Protein AF-A0A0M1J4H3-F1 (afdb_monomer)

Secondary structure (DSSP, 8-state):
-HHHHHHHHHHHHHHHS-HHHHHTTS-HHHHHTTS-HHHHHTTS-HHHHHTTS-HHHHTTT--HHHHHHHHHHHHT-

Mean predicted aligned error: 7.4 Å

Radius of gyration: 22.78 Å; Cα contacts (8 Å, |Δi|>4): 7; chains: 1; bounding box: 51×25×59 Å

Foldseek 3Di:
DVVVVVVVVVVVCVVPDDPVVVCVVDDPCVVCVVDDPVRVCVVDDPVRVCVVDDPVRVCPPPDPVRVVVVVVVVVVD

Sequence (77 aa):
RVMEMGQEWIDAIIDSAPLEKILKRYKPNEVLGYYKPDEILDHYKPDEVLDHYKPEQRLAGLTEEQILAYLERLKHS

Solvent-accessible surface area (backbone atoms only — not comparable to full-atom values): 4855 Å² total; per-residue (Å²): 108,75,65,56,54,52,49,55,54,51,51,54,49,57,76,70,46,60,63,68,70,60,52,72,77,50,58,69,68,67,62,53,68,78,52,57,71,66,72,58,49,75,78,52,57,71,68,68,60,50,70,79,44,56,77,73,60,72,48,63,93,62,53,71,67,60,54,50,54,51,52,54,53,60,77,76,104

pLDDT: mean 91.22, std 5.74, range [63.94, 97.31]

Structure (mmCIF, N/CA/C/O backbone):
data_AF-A0A0M1J4H3-F1
#
_entry.id   AF-A0A0M1J4H3-F1
#
loop_
_atom_site.group_PDB
_atom_site.id
_atom_site.type_symbol
_atom_site.label_atom_id
_atom_site.label_alt_id
_atom_site.label_comp_id
_atom_site.label_asym_id
_atom_site.label_entity_id
_atom_site.label_seq_id
_atom_site.pdbx_PDB_ins_code
_atom_site.Cartn_x
_atom_site.Cartn_y
_atom_site.Cartn_z
_atom_site.occupancy
_atom_site.B_iso_or_equiv
_atom_site.auth_seq_id
_atom_site.auth_comp_id
_atom_site.auth_asym_id
_atom_site.auth_atom_id
_atom_site.pdbx_PDB_model_num
ATOM 1 N N . ARG A 1 1 ? 20.618 6.847 -38.560 1.00 63.94 1 ARG A N 1
ATOM 2 C CA . ARG A 1 1 ? 20.456 5.584 -39.321 1.00 63.94 1 ARG A CA 1
ATOM 3 C C . ARG A 1 1 ? 20.874 4.322 -38.555 1.00 63.94 1 ARG A C 1
ATOM 5 O O . ARG A 1 1 ? 19.995 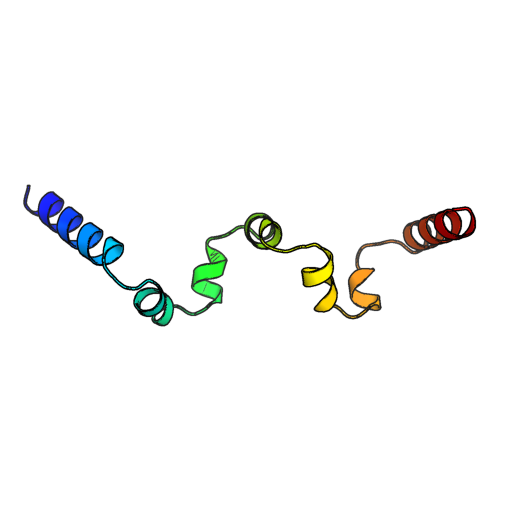3.542 -38.246 1.00 63.94 1 ARG A O 1
ATOM 12 N N . VAL A 1 2 ? 22.156 4.082 -38.220 1.00 71.00 2 VAL A N 1
ATOM 13 C CA . VAL A 1 2 ? 22.557 2.847 -37.483 1.00 71.00 2 VAL A CA 1
ATOM 14 C C . VAL A 1 2 ? 22.028 2.827 -36.042 1.00 71.00 2 VAL A C 1
ATOM 16 O O . VAL A 1 2 ? 21.569 1.791 -35.578 1.00 71.00 2 VAL A O 1
ATOM 19 N N . MET A 1 3 ? 22.040 3.974 -35.355 1.00 73.75 3 MET A N 1
ATOM 20 C CA . MET A 1 3 ? 21.518 4.077 -33.984 1.00 73.75 3 MET A CA 1
ATOM 21 C C . MET A 1 3 ? 19.990 3.946 -33.911 1.00 73.75 3 MET A C 1
ATOM 23 O O . MET A 1 3 ? 19.491 3.312 -32.994 1.00 73.75 3 MET A O 1
ATOM 27 N N . GLU A 1 4 ? 19.263 4.485 -34.894 1.00 79.25 4 GLU A N 1
ATOM 28 C CA . GLU A 1 4 ? 17.797 4.347 -34.984 1.00 79.25 4 GLU A CA 1
ATOM 29 C C . GLU A 1 4 ? 17.400 2.886 -35.200 1.00 79.25 4 GLU A C 1
ATOM 31 O O . GLU A 1 4 ? 16.579 2.367 -34.458 1.00 79.25 4 GLU A O 1
ATOM 36 N N . MET A 1 5 ? 18.079 2.186 -36.117 1.00 80.44 5 MET A N 1
ATOM 37 C CA . MET A 1 5 ? 17.872 0.751 -36.315 1.00 80.44 5 MET A CA 1
ATOM 38 C C . MET A 1 5 ? 18.208 -0.039 -35.039 1.00 80.44 5 MET A C 1
ATOM 40 O O . MET A 1 5 ? 17.484 -0.949 -34.668 1.00 80.44 5 MET A O 1
ATOM 44 N N . GLY A 1 6 ? 19.271 0.323 -34.315 1.00 89.62 6 GLY A N 1
ATOM 45 C CA . GLY A 1 6 ? 19.587 -0.303 -33.027 1.00 89.62 6 GLY A CA 1
ATOM 46 C C . GLY A 1 6 ? 18.469 -0.150 -31.986 1.00 89.62 6 GLY A C 1
ATOM 47 O O . GLY A 1 6 ? 18.143 -1.124 -31.311 1.00 89.62 6 GLY A O 1
ATOM 48 N N . GLN A 1 7 ? 17.866 1.039 -31.886 1.00 92.25 7 GLN A N 1
ATOM 49 C CA . GLN A 1 7 ? 16.755 1.294 -30.966 1.00 92.25 7 GLN A CA 1
ATOM 50 C C . GLN A 1 7 ? 15.494 0.518 -31.368 1.00 92.25 7 GLN A C 1
ATOM 52 O O . GLN A 1 7 ? 14.918 -0.158 -30.525 1.00 92.25 7 GLN A O 1
ATOM 57 N N . GLU A 1 8 ? 15.134 0.518 -32.656 1.00 93.75 8 GLU A N 1
ATOM 58 C CA . GLU A 1 8 ? 13.988 -0.244 -33.181 1.00 93.75 8 GLU A CA 1
ATOM 59 C C . GLU A 1 8 ? 14.088 -1.742 -32.849 1.00 93.75 8 GLU A C 1
ATOM 61 O O . GLU A 1 8 ? 13.101 -2.382 -32.488 1.00 93.75 8 GLU A O 1
ATOM 66 N N . TRP A 1 9 ? 15.296 -2.310 -32.926 1.00 93.19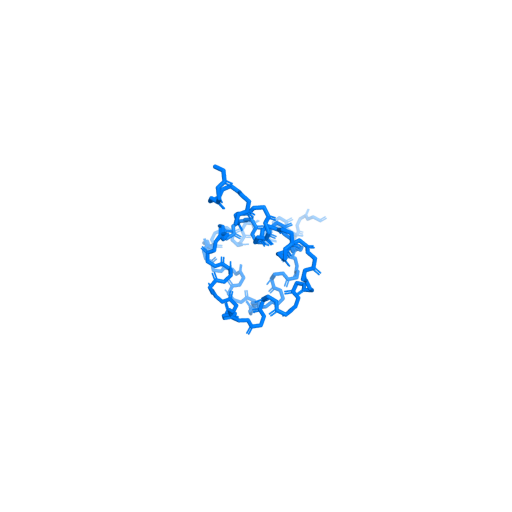 9 TRP A N 1
ATOM 67 C CA . TRP A 1 9 ? 15.535 -3.703 -32.551 1.00 93.19 9 TRP A CA 1
ATOM 68 C C . TRP A 1 9 ? 15.409 -3.946 -31.041 1.00 93.19 9 TRP A C 1
ATOM 70 O O . TRP A 1 9 ? 14.915 -5.000 -30.641 1.00 93.19 9 TRP A O 1
ATOM 80 N N . ILE A 1 10 ? 15.848 -3.004 -30.200 1.00 91.31 10 ILE A N 1
ATOM 81 C CA . ILE A 1 10 ? 15.686 -3.098 -28.741 1.00 91.31 10 ILE A CA 1
ATOM 82 C C . ILE A 1 10 ? 14.203 -3.049 -28.372 1.00 91.31 10 ILE A C 1
ATOM 84 O O . ILE A 1 10 ? 13.750 -3.904 -27.610 1.00 91.31 10 ILE A O 1
ATOM 88 N N . ASP A 1 11 ? 13.452 -2.112 -28.948 1.00 93.50 11 ASP A N 1
ATOM 89 C CA . ASP A 1 11 ? 12.021 -1.952 -28.687 1.00 93.50 11 ASP A CA 1
ATOM 90 C C . ASP A 1 11 ? 11.256 -3.220 -29.100 1.00 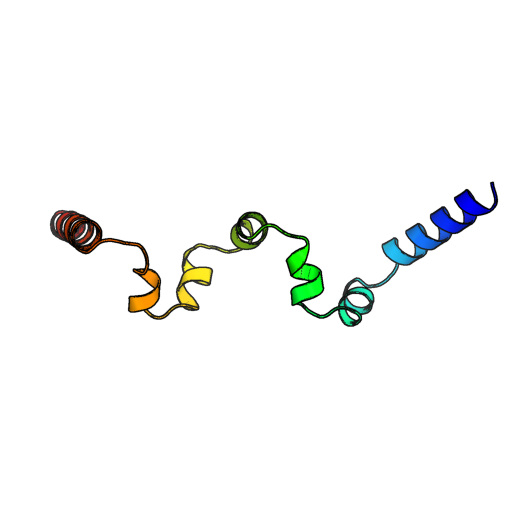93.50 11 ASP A C 1
ATOM 92 O O . ASP A 1 11 ? 10.522 -3.791 -28.297 1.00 93.50 11 ASP A O 1
ATOM 96 N N . ALA A 1 12 ? 11.547 -3.776 -30.284 1.00 92.44 12 ALA A N 1
ATOM 97 C CA . ALA A 1 12 ? 10.945 -5.032 -30.741 1.00 92.44 12 ALA A CA 1
ATOM 98 C C . ALA A 1 12 ? 11.245 -6.232 -29.817 1.00 92.44 12 ALA A C 1
ATOM 100 O O . ALA A 1 12 ? 10.408 -7.125 -29.645 1.00 92.44 12 ALA A O 1
ATOM 101 N N . ILE A 1 13 ? 12.436 -6.282 -29.210 1.00 90.25 13 ILE A N 1
ATOM 102 C CA . ILE A 1 13 ? 12.787 -7.321 -28.229 1.00 90.25 13 ILE A CA 1
ATOM 103 C C . ILE A 1 13 ? 12.001 -7.126 -26.929 1.00 90.25 13 ILE A C 1
ATOM 105 O O . ILE A 1 13 ? 11.553 -8.115 -26.351 1.00 90.25 13 ILE A O 1
ATOM 109 N N . ILE A 1 14 ? 11.841 -5.887 -26.460 1.00 90.69 14 ILE A N 1
ATOM 110 C CA . ILE A 1 14 ? 11.077 -5.584 -25.244 1.00 90.69 14 ILE A CA 1
ATOM 111 C C . ILE A 1 14 ? 9.601 -5.939 -25.450 1.00 90.69 14 ILE A C 1
ATOM 113 O O . ILE A 1 14 ? 9.042 -6.659 -24.625 1.00 90.69 14 ILE A O 1
ATOM 117 N N . ASP A 1 15 ? 9.014 -5.529 -26.574 1.00 92.62 15 ASP A N 1
ATOM 118 C CA . ASP A 1 15 ? 7.599 -5.751 -26.893 1.00 92.62 15 ASP A CA 1
ATOM 119 C C . ASP A 1 15 ? 7.245 -7.235 -27.064 1.00 92.62 15 ASP A C 1
ATOM 121 O O . ASP A 1 15 ? 6.125 -7.657 -26.775 1.00 92.62 15 ASP A O 1
ATOM 125 N N . SER A 1 16 ? 8.196 -8.052 -27.529 1.00 92.44 16 SER A N 1
ATOM 126 C CA . SER A 1 16 ? 7.987 -9.489 -27.755 1.00 92.44 16 SER A CA 1
ATOM 127 C C . SER A 1 16 ? 8.406 -10.378 -26.581 1.00 92.44 16 SER A C 1
ATOM 129 O O . SER A 1 16 ? 8.054 -11.563 -26.542 1.00 92.44 16 SER A O 1
ATOM 131 N N . ALA A 1 17 ? 9.166 -9.854 -25.618 1.00 93.56 17 ALA A N 1
ATOM 132 C CA . ALA A 1 17 ? 9.643 -10.639 -24.491 1.00 93.56 17 ALA A CA 1
ATOM 133 C C . ALA A 1 17 ? 8.525 -10.873 -23.455 1.00 93.56 17 ALA A C 1
ATOM 135 O O . ALA A 1 17 ? 7.798 -9.949 -23.094 1.00 93.56 17 ALA A O 1
ATOM 136 N N . PRO A 1 18 ? 8.411 -12.090 -22.884 1.00 94.12 18 PRO A N 1
ATOM 137 C CA . PRO A 1 18 ? 7.473 -12.334 -21.796 1.00 94.12 18 PRO A CA 1
ATOM 138 C C . PRO A 1 18 ? 7.768 -11.421 -20.603 1.00 94.12 18 PRO A C 1
ATOM 140 O O . PRO A 1 18 ? 8.882 -11.442 -20.069 1.00 94.12 18 PRO A O 1
ATOM 143 N N . LEU A 1 19 ? 6.757 -10.678 -20.148 1.00 88.94 19 LEU A N 1
ATOM 144 C CA . LEU A 1 19 ? 6.888 -9.706 -19.059 1.00 88.94 19 LEU A CA 1
ATOM 145 C C . LEU A 1 19 ? 7.528 -10.317 -17.803 1.00 88.94 19 LEU A C 1
ATOM 147 O O . LEU A 1 19 ? 8.430 -9.728 -17.216 1.00 88.94 19 LEU A O 1
ATOM 151 N N . GLU A 1 20 ? 7.148 -11.542 -17.435 1.00 90.69 20 GLU A N 1
ATOM 152 C CA . GLU A 1 20 ? 7.711 -12.246 -16.274 1.00 90.69 20 GLU A CA 1
ATOM 153 C C . GLU A 1 20 ? 9.240 -12.417 -16.370 1.00 90.69 20 GLU A C 1
ATOM 155 O O . GLU A 1 20 ? 9.955 -12.321 -15.373 1.00 90.69 20 GLU A O 1
ATOM 160 N N . LYS A 1 21 ? 9.774 -12.636 -17.578 1.00 90.38 21 LYS A N 1
ATOM 161 C CA . LYS A 1 21 ? 11.218 -12.778 -17.808 1.00 90.38 21 LYS A CA 1
ATOM 162 C C . LYS A 1 21 ? 11.952 -11.448 -17.635 1.00 90.38 21 LYS A C 1
ATOM 164 O O . LYS A 1 21 ? 13.093 -11.454 -17.172 1.00 90.38 21 LYS A O 1
ATOM 169 N N . ILE A 1 22 ? 11.312 -10.338 -18.003 1.00 89.38 22 ILE A N 1
ATOM 170 C CA . ILE A 1 22 ? 11.838 -8.985 -17.793 1.00 89.38 22 ILE A CA 1
ATOM 171 C C . ILE A 1 22 ? 11.816 -8.664 -16.294 1.00 89.38 22 ILE A C 1
ATOM 173 O O . ILE A 1 22 ? 12.857 -8.345 -15.723 1.00 89.38 22 ILE A O 1
ATOM 177 N N . LEU A 1 23 ? 10.662 -8.836 -15.641 1.00 90.38 23 LEU A N 1
ATOM 178 C CA . LEU A 1 23 ? 10.461 -8.486 -14.232 1.00 90.38 23 LEU A CA 1
ATOM 179 C C . LEU A 1 23 ? 11.338 -9.301 -13.273 1.00 90.38 23 LEU A C 1
ATOM 181 O O . LEU A 1 23 ? 11.796 -8.754 -12.277 1.00 90.38 23 LEU A O 1
ATOM 185 N N . LYS A 1 24 ? 11.673 -10.561 -13.594 1.00 91.94 24 LYS A N 1
ATOM 186 C CA . LYS A 1 24 ? 12.612 -11.390 -12.803 1.00 91.94 24 LYS A CA 1
ATOM 187 C C . LYS A 1 24 ? 14.000 -10.770 -12.604 1.00 91.94 24 LYS A C 1
ATOM 189 O O . LYS A 1 24 ? 14.750 -11.242 -11.753 1.00 91.94 24 LYS A O 1
ATOM 194 N N . ARG A 1 25 ? 14.373 -9.761 -13.396 1.00 92.69 25 ARG A N 1
ATOM 195 C CA . ARG A 1 25 ? 15.659 -9.058 -13.274 1.00 92.69 25 ARG A CA 1
ATOM 196 C C . ARG A 1 25 ? 15.645 -7.929 -12.246 1.00 92.69 25 ARG A C 1
ATOM 198 O O . ARG A 1 25 ? 16.715 -7.425 -11.924 1.00 92.69 25 ARG A O 1
ATOM 205 N N . TYR A 1 26 ? 14.472 -7.561 -11.741 1.00 93.31 26 TYR A N 1
ATOM 206 C CA . TYR A 1 26 ? 14.283 -6.451 -10.819 1.00 93.31 26 TYR A CA 1
ATOM 207 C C . TYR A 1 26 ? 13.725 -6.958 -9.493 1.00 93.31 26 TYR A C 1
ATOM 209 O O . TYR A 1 26 ? 12.917 -7.889 -9.441 1.00 93.31 26 TYR A O 1
ATOM 217 N N . LYS A 1 27 ? 14.133 -6.329 -8.395 1.00 94.38 27 LYS A N 1
ATOM 218 C CA . LYS A 1 27 ? 13.456 -6.492 -7.111 1.00 94.38 27 LYS A CA 1
ATOM 2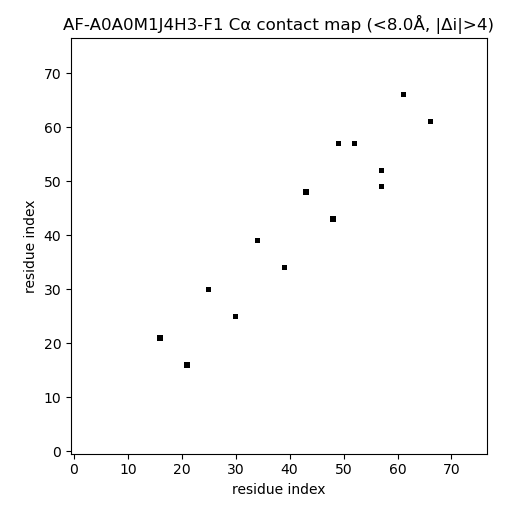19 C C . LYS A 1 27 ? 12.106 -5.773 -7.172 1.00 94.38 27 LYS A C 1
ATOM 221 O O . LYS A 1 27 ? 12.021 -4.707 -7.781 1.00 94.38 27 LYS A O 1
ATOM 226 N N . PRO A 1 28 ? 11.070 -6.269 -6.473 1.00 88.75 28 PRO A N 1
ATOM 227 C CA . PRO A 1 28 ? 9.758 -5.622 -6.456 1.00 88.75 28 PRO A CA 1
ATOM 228 C C . PRO A 1 28 ? 9.811 -4.122 -6.135 1.00 88.75 28 PRO A C 1
ATOM 230 O O . PRO A 1 28 ? 9.179 -3.332 -6.824 1.00 88.75 28 PRO A O 1
ATOM 233 N N . ASN A 1 29 ? 10.640 -3.705 -5.171 1.00 89.88 29 ASN A N 1
ATOM 234 C CA . ASN A 1 29 ? 10.766 -2.290 -4.795 1.00 89.88 29 ASN A CA 1
ATOM 235 C C . ASN A 1 29 ? 11.396 -1.409 -5.886 1.00 89.88 29 ASN A C 1
ATOM 237 O O . ASN A 1 29 ? 11.138 -0.212 -5.906 1.00 89.88 29 ASN A O 1
ATOM 241 N N . GLU A 1 30 ? 12.214 -1.972 -6.780 1.00 92.44 30 GLU A N 1
ATOM 242 C CA . GLU A 1 30 ? 12.782 -1.223 -7.908 1.00 92.44 30 GLU A CA 1
ATOM 243 C C . GLU A 1 30 ? 11.703 -0.927 -8.950 1.00 92.44 30 GLU A C 1
ATOM 245 O O . GLU A 1 30 ? 11.684 0.158 -9.511 1.00 92.44 30 GLU A O 1
ATOM 250 N N . V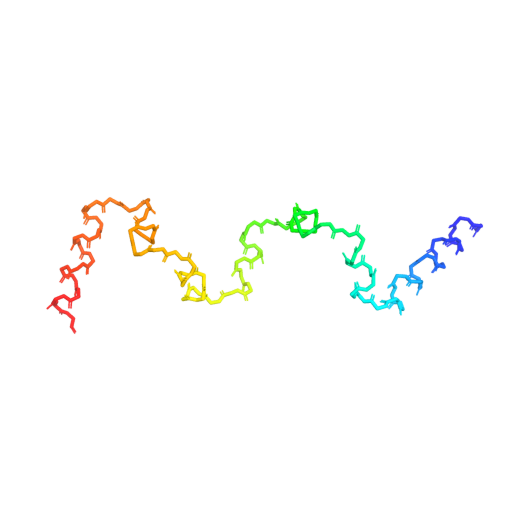AL A 1 31 ? 10.769 -1.859 -9.159 1.00 90.38 31 VAL A N 1
ATOM 251 C CA . VAL A 1 31 ? 9.627 -1.672 -10.066 1.00 90.38 31 VAL A CA 1
ATOM 252 C C . VAL A 1 31 ? 8.588 -0.742 -9.441 1.00 90.38 31 VAL A C 1
ATOM 254 O O . VAL A 1 31 ? 8.157 0.220 -10.068 1.00 90.38 31 VAL A O 1
ATOM 257 N N . LEU A 1 32 ? 8.212 -0.995 -8.186 1.00 90.38 32 LEU A N 1
ATOM 258 C CA . LEU A 1 32 ? 7.217 -0.193 -7.471 1.00 90.38 32 LEU A CA 1
ATOM 259 C C . LEU A 1 32 ? 7.679 1.251 -7.240 1.00 90.38 32 LEU A C 1
ATOM 261 O O . LEU A 1 32 ? 6.847 2.147 -7.192 1.00 90.38 32 LEU A O 1
ATOM 265 N N . GLY A 1 33 ? 8.990 1.497 -7.155 1.00 92.19 33 GLY A N 1
ATOM 266 C CA . GLY A 1 33 ? 9.551 2.840 -6.982 1.00 92.19 33 GLY A CA 1
ATOM 267 C C . GLY A 1 33 ? 9.288 3.809 -8.143 1.00 92.19 33 GLY A C 1
ATOM 268 O O . GLY A 1 33 ? 9.485 5.010 -7.969 1.00 92.19 33 GLY A O 1
ATOM 269 N N . TYR A 1 34 ? 8.836 3.319 -9.304 1.00 93.19 34 TYR A N 1
ATOM 270 C CA . TYR A 1 34 ? 8.432 4.164 -10.434 1.00 93.19 34 TYR A CA 1
ATOM 271 C C . TYR A 1 34 ? 7.001 4.703 -10.324 1.00 93.19 34 TYR A C 1
ATOM 273 O O . TYR A 1 34 ? 6.642 5.596 -11.089 1.00 93.19 34 TYR A O 1
ATOM 281 N N . TYR A 1 35 ? 6.202 4.188 -9.388 1.00 93.62 35 TYR A N 1
ATOM 282 C CA . TYR A 1 35 ? 4.806 4.569 -9.205 1.00 93.62 35 TYR A CA 1
ATOM 283 C C . TYR A 1 35 ? 4.639 5.394 -7.932 1.00 93.62 35 TYR A C 1
ATOM 285 O O . TYR A 1 35 ? 5.275 5.136 -6.905 1.00 93.62 35 TYR A O 1
ATOM 293 N N . LYS A 1 36 ? 3.752 6.388 -7.976 1.00 94.25 36 LYS A N 1
ATOM 294 C CA . LYS A 1 36 ? 3.295 7.062 -6.760 1.00 94.25 36 LYS A CA 1
ATOM 295 C C . LYS A 1 36 ? 2.431 6.095 -5.943 1.00 94.25 36 LYS A C 1
ATOM 297 O O . LYS A 1 36 ? 1.717 5.284 -6.530 1.00 94.25 36 LYS A O 1
ATOM 302 N N . PRO A 1 37 ? 2.426 6.204 -4.602 1.00 88.94 37 PRO A N 1
ATOM 303 C CA . PRO A 1 37 ? 1.590 5.354 -3.756 1.00 88.94 37 PRO A CA 1
ATOM 304 C C . PRO A 1 37 ? 0.114 5.330 -4.175 1.00 88.94 37 PRO A C 1
ATOM 306 O O . PRO A 1 37 ? -0.468 4.253 -4.239 1.00 88.94 37 PRO A O 1
ATOM 309 N N . ASP A 1 38 ? -0.458 6.481 -4.536 1.00 91.50 38 ASP A N 1
ATOM 310 C CA . ASP A 1 38 ? -1.867 6.573 -4.940 1.00 91.50 38 ASP A CA 1
ATOM 311 C C . ASP A 1 38 ? -2.156 5.804 -6.244 1.00 91.50 38 ASP A C 1
ATOM 313 O O . ASP A 1 38 ? -3.159 5.107 -6.330 1.00 91.50 38 ASP A O 1
ATOM 317 N N . GLU A 1 39 ? -1.234 5.825 -7.217 1.00 93.31 39 GLU A N 1
ATOM 318 C CA . GLU A 1 39 ? -1.367 5.068 -8.477 1.00 93.31 39 GLU A CA 1
ATOM 319 C C . GLU A 1 39 ? -1.365 3.552 -8.232 1.00 93.31 39 GLU A C 1
ATOM 321 O O . GLU A 1 39 ? -2.014 2.798 -8.950 1.00 93.31 39 GLU A O 1
ATOM 326 N N . ILE A 1 40 ? -0.643 3.092 -7.205 1.00 90.69 40 ILE A N 1
ATOM 327 C CA . ILE A 1 40 ? -0.648 1.684 -6.797 1.00 90.69 40 ILE A CA 1
ATOM 328 C C . ILE A 1 40 ? -1.972 1.349 -6.103 1.00 90.69 40 ILE A C 1
ATOM 330 O O . ILE A 1 40 ? -2.565 0.309 -6.385 1.00 90.69 40 ILE A O 1
ATOM 334 N N . LEU A 1 41 ? -2.427 2.212 -5.190 1.00 91.06 41 LEU A N 1
ATOM 335 C CA . LEU A 1 41 ? -3.629 1.980 -4.386 1.00 91.06 41 LEU A CA 1
ATOM 336 C C . LEU A 1 41 ? -4.915 1.980 -5.219 1.00 91.06 41 LEU A C 1
ATOM 338 O O . LEU A 1 41 ? -5.823 1.223 -4.885 1.00 91.06 41 LEU A O 1
ATOM 342 N N . ASP A 1 42 ? -4.969 2.722 -6.328 1.00 93.25 42 ASP A N 1
ATOM 343 C CA . ASP A 1 42 ? -6.101 2.719 -7.271 1.00 93.25 42 ASP A CA 1
ATOM 344 C C . ASP A 1 42 ? -6.414 1.325 -7.851 1.00 93.25 42 ASP A C 1
ATOM 346 O O . ASP A 1 42 ? -7.524 1.070 -8.328 1.00 93.25 42 ASP A O 1
ATOM 350 N N . HIS A 1 43 ? -5.457 0.395 -7.797 1.00 92.56 43 HIS A N 1
ATOM 351 C CA . HIS A 1 43 ? -5.639 -0.983 -8.249 1.00 92.56 43 HIS A CA 1
ATOM 352 C C . HIS A 1 43 ? -6.227 -1.929 -7.193 1.00 92.56 43 HIS A C 1
ATOM 354 O O . HIS A 1 43 ? -6.516 -3.082 -7.521 1.00 92.56 43 HIS A O 1
ATOM 360 N N . TYR A 1 44 ? -6.429 -1.4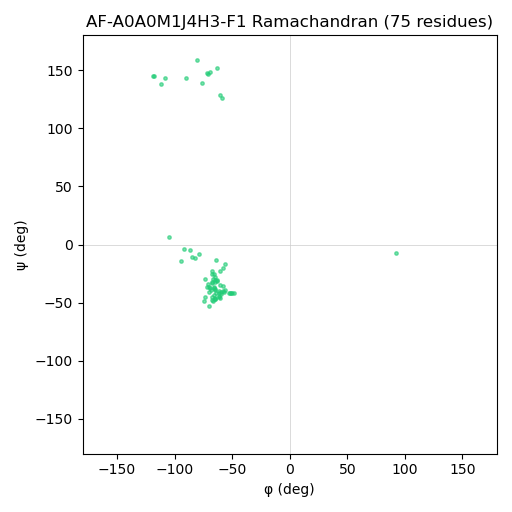69 -5.957 1.00 93.06 44 TYR A N 1
ATOM 361 C CA . TYR A 1 44 ? -6.945 -2.277 -4.854 1.00 93.06 44 TYR A CA 1
ATOM 362 C C . TYR A 1 44 ? -8.261 -1.714 -4.322 1.00 93.06 44 TYR A C 1
ATOM 364 O O . TYR A 1 44 ? -8.462 -0.502 -4.235 1.00 93.06 44 TYR A O 1
ATOM 372 N N . LYS A 1 45 ? -9.173 -2.593 -3.899 1.00 94.06 45 LYS A N 1
ATOM 373 C CA . LYS A 1 45 ? -10.338 -2.150 -3.127 1.00 94.06 45 LYS A CA 1
ATOM 374 C C . LYS A 1 45 ? -9.889 -1.726 -1.726 1.00 94.06 45 LYS A C 1
ATOM 376 O O . LYS A 1 45 ? -9.011 -2.378 -1.157 1.00 94.06 45 LYS A O 1
ATOM 381 N N . PRO A 1 46 ? -10.536 -0.719 -1.108 1.00 89.56 46 PRO A N 1
ATOM 382 C CA . PRO A 1 46 ? -10.192 -0.291 0.246 1.00 89.56 46 PRO A CA 1
ATOM 383 C C . PRO A 1 46 ? -10.148 -1.439 1.266 1.00 89.56 46 PRO A C 1
ATOM 385 O O . PRO A 1 46 ? -9.206 -1.514 2.049 1.00 89.56 46 PRO A O 1
ATOM 388 N N . ASP A 1 47 ? -11.102 -2.373 1.216 1.00 91.81 47 ASP A N 1
ATOM 389 C CA . ASP A 1 47 ? -11.149 -3.506 2.150 1.00 91.81 47 ASP A CA 1
ATOM 390 C C . ASP A 1 47 ? -9.958 -4.468 1.982 1.00 91.81 47 ASP A C 1
ATOM 392 O O . ASP A 1 47 ? -9.406 -4.935 2.976 1.00 91.81 47 ASP A O 1
ATOM 396 N N . GLU A 1 48 ? -9.495 -4.699 0.747 1.00 93.31 48 GLU A N 1
ATOM 397 C CA . GLU A 1 48 ? -8.324 -5.548 0.461 1.00 93.31 48 GLU A CA 1
ATOM 398 C C . GLU A 1 48 ? -7.048 -4.937 1.048 1.00 93.31 48 GLU A C 1
ATOM 400 O O . GLU A 1 48 ? -6.207 -5.641 1.604 1.00 93.31 48 GLU A O 1
ATOM 405 N N . VAL A 1 49 ? -6.919 -3.609 0.972 1.00 92.25 49 VAL A N 1
ATOM 406 C CA . VAL A 1 49 ? -5.801 -2.886 1.587 1.00 92.25 49 VAL A CA 1
ATOM 407 C C . VAL A 1 49 ? -5.892 -2.974 3.110 1.00 92.25 49 VAL A C 1
ATOM 409 O O . VAL A 1 49 ? -4.905 -3.301 3.769 1.00 92.25 49 VAL A O 1
ATOM 412 N N . LEU A 1 50 ? -7.073 -2.715 3.681 1.00 91.69 50 LEU A N 1
ATOM 413 C CA . LEU A 1 50 ? -7.292 -2.714 5.129 1.00 91.69 50 LEU A CA 1
ATOM 414 C C . LEU A 1 50 ? -7.068 -4.087 5.775 1.00 91.69 50 LEU A C 1
ATOM 416 O O . LEU A 1 50 ? -6.622 -4.141 6.924 1.00 91.69 50 LEU A O 1
ATOM 420 N N . ASP A 1 51 ? -7.309 -5.186 5.062 1.00 94.25 51 ASP A N 1
ATOM 421 C CA . ASP A 1 51 ? -7.074 -6.551 5.551 1.00 94.25 51 ASP A CA 1
ATOM 422 C C . ASP A 1 51 ? -5.612 -6.841 5.912 1.00 94.25 51 ASP A C 1
ATOM 424 O O . ASP A 1 51 ? -5.342 -7.673 6.782 1.00 94.25 51 ASP A O 1
ATOM 428 N N . HIS A 1 52 ? -4.667 -6.088 5.351 1.00 93.75 52 HIS A N 1
ATOM 429 C CA . HIS A 1 52 ? -3.254 -6.179 5.717 1.00 93.75 52 HIS A CA 1
ATOM 430 C C . HIS A 1 52 ? -2.890 -5.449 7.022 1.00 93.75 52 HIS A C 1
ATOM 432 O O . HIS A 1 52 ? -1.776 -5.612 7.525 1.00 93.75 52 HIS A O 1
ATOM 438 N N . TYR A 1 53 ? -3.813 -4.676 7.601 1.00 94.75 53 TYR A N 1
ATOM 439 C CA . TYR A 1 53 ? -3.596 -3.893 8.816 1.00 94.75 53 TYR A CA 1
ATOM 440 C C . TYR A 1 53 ? -4.403 -4.441 9.992 1.00 94.75 53 TYR A C 1
ATOM 442 O O . TYR A 1 53 ? -5.591 -4.758 9.867 1.00 94.75 53 TYR A O 1
ATOM 450 N N . LYS A 1 54 ? -3.780 -4.482 11.177 1.00 95.00 54 LYS A N 1
ATOM 451 C CA . LYS A 1 54 ? -4.496 -4.747 12.434 1.00 95.00 54 LYS A CA 1
ATOM 452 C C . LYS A 1 54 ? -5.516 -3.637 12.709 1.00 95.00 54 LYS A C 1
ATOM 454 O O . LYS A 1 54 ? -5.257 -2.498 12.314 1.00 95.00 54 LYS A O 1
ATOM 459 N N . PRO A 1 55 ? -6.624 -3.915 13.418 1.00 88.69 55 PRO A N 1
ATOM 460 C CA . PRO A 1 55 ? -7.660 -2.920 13.697 1.00 88.69 55 PRO A CA 1
ATOM 461 C C . PRO A 1 55 ? -7.124 -1.587 14.236 1.00 88.69 55 PRO A C 1
ATOM 463 O O . PRO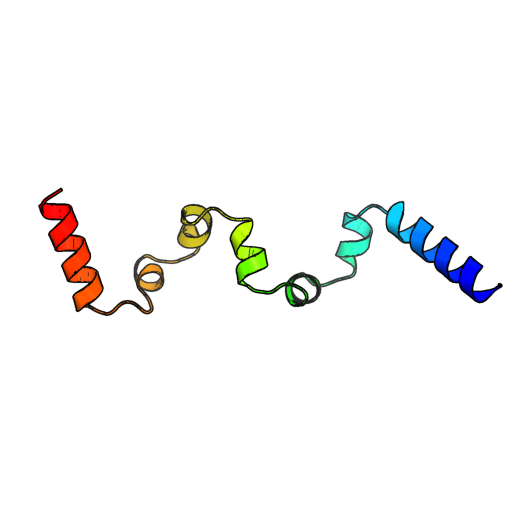 A 1 55 ? -7.530 -0.532 13.761 1.00 88.69 55 PRO A O 1
ATOM 466 N N . GLU A 1 56 ? -6.150 -1.618 15.146 1.00 89.69 56 GLU A N 1
ATOM 467 C CA . GLU A 1 56 ? -5.560 -0.409 15.734 1.00 89.69 56 GLU A CA 1
ATOM 468 C C . GLU A 1 56 ? -4.763 0.407 14.705 1.00 89.69 56 GLU A C 1
ATOM 470 O O . GLU A 1 56 ? -4.740 1.633 14.760 1.00 89.69 56 GLU A O 1
ATOM 475 N N . GLN A 1 57 ? -4.135 -0.259 13.732 1.00 94.25 57 GLN A N 1
ATOM 476 C CA . GLN A 1 57 ? -3.388 0.396 12.656 1.00 94.25 57 GLN A CA 1
ATOM 477 C C . GLN A 1 57 ? -4.318 1.044 11.627 1.00 94.25 57 GLN A C 1
ATOM 479 O O . GLN A 1 57 ? -3.956 2.063 11.051 1.00 94.25 57 GLN A O 1
ATOM 484 N N . ARG A 1 58 ? -5.523 0.495 11.419 1.00 91.88 58 ARG A N 1
ATOM 485 C CA . ARG A 1 58 ? -6.532 1.077 10.511 1.00 91.88 58 ARG A CA 1
ATOM 486 C C . ARG A 1 58 ? -7.046 2.430 11.004 1.00 91.88 58 ARG A C 1
ATOM 488 O O . ARG A 1 58 ? -7.509 3.237 10.210 1.00 91.88 58 ARG A O 1
ATOM 495 N N . LEU A 1 59 ? -6.971 2.661 12.314 1.00 92.06 59 LEU A N 1
ATOM 496 C CA . LEU A 1 59 ? -7.382 3.906 12.960 1.00 92.06 59 LEU A CA 1
ATOM 497 C C . LEU A 1 59 ? -6.230 4.913 13.090 1.00 92.06 59 LEU A C 1
ATOM 499 O O . LEU A 1 59 ? -6.443 6.028 13.566 1.00 92.06 59 LEU A O 1
ATOM 503 N N . ALA A 1 60 ? -5.009 4.541 12.692 1.00 92.12 60 ALA A N 1
ATOM 504 C CA . ALA A 1 60 ? -3.855 5.422 12.795 1.00 92.12 60 ALA A CA 1
ATOM 505 C C . ALA A 1 60 ? -4.072 6.697 11.963 1.00 92.12 60 ALA A C 1
ATOM 507 O O . ALA A 1 60 ? -4.414 6.637 10.785 1.00 92.12 60 ALA A O 1
ATOM 508 N N . GLY A 1 61 ? -3.861 7.859 12.587 1.00 91.62 61 GLY A N 1
ATOM 509 C CA . GLY A 1 61 ? -4.080 9.166 11.960 1.00 91.62 61 GLY A CA 1
ATOM 510 C C . GLY A 1 61 ? -5.472 9.764 12.189 1.00 91.62 61 GLY A C 1
ATOM 511 O O . GLY A 1 61 ? -5.670 10.930 11.857 1.00 91.62 61 GLY A O 1
ATOM 512 N N . LEU A 1 62 ? -6.404 9.020 12.795 1.00 95.56 62 LEU A N 1
ATOM 513 C CA . LEU A 1 62 ? -7.662 9.567 13.302 1.00 95.56 62 LEU A CA 1
ATOM 514 C C . LEU A 1 62 ? -7.507 10.010 14.760 1.00 95.56 62 LEU A C 1
ATOM 516 O O . LEU A 1 62 ? -6.824 9.352 15.547 1.00 95.56 62 LEU A O 1
ATOM 520 N N . THR A 1 63 ? -8.163 11.108 15.132 1.00 96.31 63 THR A N 1
ATOM 521 C CA . THR A 1 63 ? -8.284 11.506 16.540 1.00 96.31 63 THR A CA 1
ATOM 522 C C . THR A 1 63 ? -9.387 10.713 17.237 1.00 96.31 63 THR A C 1
ATOM 524 O O . THR A 1 63 ? -10.301 10.182 16.597 1.00 96.31 63 THR A O 1
ATOM 527 N N . GLU A 1 64 ? -9.326 10.647 18.567 1.00 95.19 64 GLU A N 1
ATOM 528 C CA . GLU A 1 64 ? -10.359 9.990 19.370 1.00 95.19 64 GLU A CA 1
ATOM 529 C C . GLU A 1 64 ? -11.741 10.610 19.115 1.00 95.19 64 GLU A C 1
ATOM 531 O O . GLU A 1 64 ? -12.720 9.888 18.936 1.00 95.19 64 GLU A O 1
ATOM 536 N N . GLU A 1 65 ? -11.816 11.937 18.983 1.00 97.31 65 GLU A N 1
AT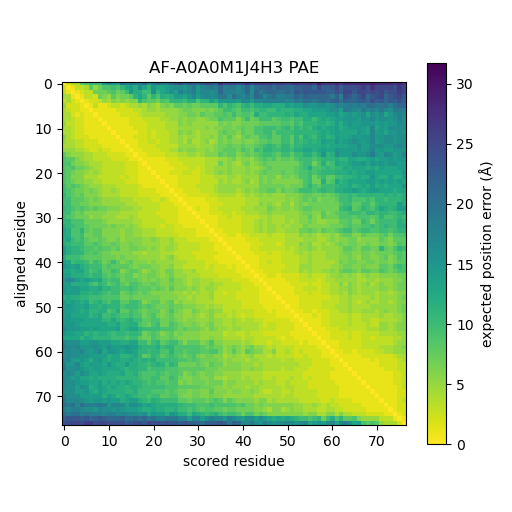OM 537 C CA . GLU A 1 65 ? -13.059 12.650 18.687 1.00 97.31 65 GLU A CA 1
ATOM 538 C C . GLU A 1 65 ? -13.662 12.225 17.342 1.00 97.31 65 GLU A C 1
ATOM 540 O O . GLU A 1 65 ? -14.873 12.024 17.248 1.00 97.31 65 GLU A O 1
ATOM 545 N N . GLN A 1 66 ? -12.836 12.044 16.304 1.00 96.75 66 GLN A N 1
ATOM 546 C CA . GLN A 1 66 ? -13.296 11.586 14.987 1.00 96.75 66 GLN A CA 1
ATOM 547 C C . GLN A 1 66 ? -13.870 10.166 15.052 1.00 96.75 66 GLN A C 1
ATOM 549 O O . GLN A 1 66 ? -14.909 9.884 14.448 1.00 96.75 66 GLN A O 1
ATOM 554 N N . ILE A 1 67 ? -13.216 9.279 15.807 1.00 95.38 67 ILE A N 1
ATOM 555 C CA . ILE A 1 67 ? -13.658 7.893 15.994 1.00 95.38 67 ILE A CA 1
ATOM 556 C C . ILE A 1 67 ? -14.982 7.861 16.766 1.00 95.38 67 ILE A C 1
ATOM 558 O O . ILE A 1 67 ? -15.935 7.208 16.334 1.00 95.38 67 ILE A O 1
ATOM 562 N N . LEU A 1 68 ? -15.074 8.595 17.878 1.00 96.06 68 LEU A N 1
ATOM 563 C CA . LEU A 1 68 ? -16.284 8.665 18.696 1.00 96.06 68 LEU A CA 1
ATOM 564 C C . LEU A 1 68 ? -17.469 9.239 17.912 1.00 96.06 68 LEU A C 1
ATOM 566 O O . LEU A 1 68 ? -18.549 8.651 17.943 1.00 96.06 68 LEU A O 1
ATOM 570 N N . ALA A 1 69 ? -17.264 10.317 17.148 1.00 96.69 69 ALA A N 1
ATOM 571 C CA . ALA A 1 69 ? -18.308 10.916 16.316 1.00 96.69 69 ALA A CA 1
ATOM 572 C C . ALA A 1 69 ? -18.867 9.925 15.278 1.00 96.69 69 ALA A C 1
ATOM 574 O O . ALA A 1 69 ? -20.079 9.853 15.059 1.00 96.69 69 ALA A O 1
ATOM 575 N N . TYR A 1 70 ? -17.999 9.120 14.657 1.00 94.88 70 TYR A N 1
ATOM 576 C CA . TYR A 1 70 ? -18.430 8.077 13.727 1.00 94.88 70 TYR A CA 1
ATOM 577 C C . TYR A 1 70 ? -19.239 6.975 14.427 1.00 94.88 70 TYR A C 1
ATOM 579 O O . TYR A 1 70 ? -20.278 6.553 13.914 1.00 94.88 70 TYR A O 1
ATOM 587 N N . LEU A 1 71 ? -18.801 6.528 15.608 1.00 95.38 71 LEU A N 1
ATOM 588 C CA . LEU A 1 71 ? -19.507 5.507 16.384 1.00 95.38 71 LEU A CA 1
ATOM 589 C C . LEU A 1 71 ? -20.874 5.996 16.875 1.00 95.38 71 LEU A C 1
ATOM 591 O O . LEU A 1 71 ? -21.828 5.221 16.862 1.00 95.38 71 LEU A O 1
ATOM 595 N N . GLU A 1 72 ? -21.000 7.265 17.272 1.00 96.75 72 GLU A N 1
ATOM 596 C CA . GLU A 1 72 ? -22.303 7.863 17.586 1.00 96.75 72 GLU A CA 1
ATOM 597 C C . GLU A 1 72 ? -23.230 7.842 16.373 1.00 96.75 72 GLU A C 1
ATOM 599 O O . GLU A 1 72 ? -24.368 7.388 16.480 1.00 96.75 72 GLU A O 1
ATOM 604 N N . ARG A 1 73 ? -22.729 8.229 15.193 1.00 96.31 73 ARG A N 1
ATOM 605 C CA . ARG A 1 73 ? -23.512 8.173 13.953 1.00 96.31 73 ARG A CA 1
ATOM 606 C C . ARG A 1 73 ? -24.038 6.765 13.663 1.00 96.31 73 ARG A C 1
ATOM 608 O O . ARG A 1 73 ? -25.185 6.632 13.257 1.00 96.31 73 ARG A O 1
ATOM 615 N N . LEU A 1 74 ? -23.230 5.725 13.884 1.00 95.94 74 LEU A N 1
ATOM 616 C CA . LEU A 1 74 ? -23.651 4.335 13.674 1.00 95.94 74 LEU A CA 1
ATOM 617 C C . LEU A 1 74 ? -24.726 3.865 14.660 1.00 95.94 74 LEU A C 1
ATOM 619 O O . LEU A 1 74 ? -25.569 3.062 14.283 1.00 95.94 74 LEU A O 1
ATOM 623 N N . LYS A 1 75 ? -24.722 4.351 15.908 1.00 94.12 75 LYS A N 1
ATOM 624 C CA . LYS A 1 75 ? -25.759 4.009 16.901 1.00 94.12 75 LYS A CA 1
ATOM 625 C C . LYS A 1 75 ? -27.134 4.582 16.547 1.00 94.12 75 LYS A C 1
ATOM 627 O O . LYS A 1 75 ? -28.141 4.091 17.050 1.00 94.12 75 LYS A O 1
ATOM 632 N N . HIS A 1 76 ? -27.158 5.635 15.736 1.00 86.88 76 HIS A N 1
ATOM 633 C CA . HIS A 1 76 ? -28.366 6.329 15.293 1.00 86.88 76 HIS A CA 1
ATOM 634 C C . HIS A 1 76 ? -28.745 6.026 13.835 1.00 86.88 76 HIS A C 1
ATOM 636 O O . HIS A 1 76 ? -29.663 6.661 13.313 1.00 86.88 76 HIS A O 1
ATOM 642 N N . SER A 1 77 ? -28.038 5.097 13.184 1.00 74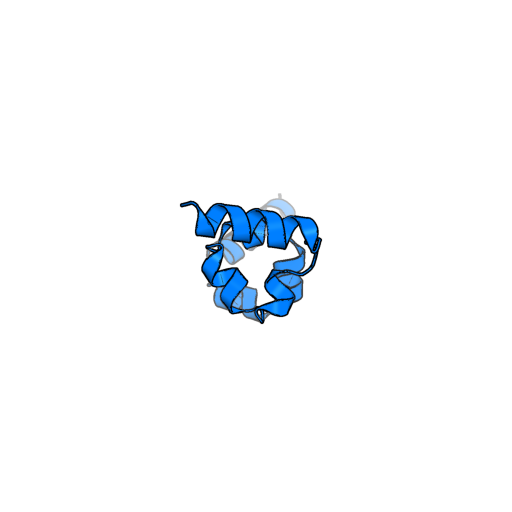.25 77 SER A N 1
ATOM 643 C CA . SER A 1 77 ? -28.294 4.654 11.811 1.00 74.25 77 SER A CA 1
ATOM 644 C C . SER A 1 77 ? -29.078 3.351 11.778 1.00 74.25 77 SER A C 1
ATOM 646 O O . SER A 1 77 ? -29.702 3.132 10.717 1.00 74.25 77 SER A O 1
#